Protein AF-A0A6F8Z0C2-F1 (afdb_monomer_lite)

Radius of gyration: 23.28 Å; chains: 1; bounding box: 58×33×54 Å

Organism: NCBI:txid624315

pLDDT: mean 73.95, std 16.49, range [41.66, 96.0]

InterPro domains:
  IPR007436 Protein of unknown function DUF485 [PF04341] (19-103)

Secondary structure (DSSP, 8-state):
--HHHHHHHHHHHHHHHTSHHHHHHHHHHHHHHHHHHHHHHHHHHHHHHHHHH-HHHHH-EEETTEEHHHHHHHHHHHHHHHHHHHHHHHHHHHHHHHHHHHHHHHHHTT-

Sequence (111 aa):
MGTGDAATASDQYAAVYDSAQFQDLQRRSNGFIIWASVVFYGWWFTGVALAAFAPGVFRQGIGGPFNVGMLFLFLSFALVAAISGLYMRYARTRLDPASERIRADLEGGLR

Foldseek 3Di:
DPPVVVVVVVVVVVVVCPDPVNVVLVVVVVVLVVVLVCVVVVLVVVVVCCVPPPVVQQVDAPDDPDGVVVVSVVVVVVSVVVSVVVVVVVCCVRVVVVVVVVVVVVVVVVD

Structure (mmCIF, N/CA/C/O backbone):
data_AF-A0A6F8Z0C2-F1
#
_entry.id   AF-A0A6F8Z0C2-F1
#
loop_
_atom_site.group_PDB
_atom_site.id
_atom_site.type_symbol
_atom_site.label_atom_id
_atom_site.label_alt_id
_atom_site.label_comp_id
_atom_site.label_asym_id
_atom_site.label_entity_id
_atom_site.label_seq_id
_atom_site.pdbx_PDB_ins_code
_atom_site.Cartn_x
_atom_site.Cartn_y
_atom_site.Cartn_z
_atom_site.occupancy
_atom_site.B_iso_or_equiv
_atom_site.auth_seq_id
_atom_site.auth_comp_id
_atom_site.auth_asym_id
_atom_site.auth_atom_id
_atom_site.pdbx_PDB_model_num
ATOM 1 N N . MET A 1 1 ? 36.257 22.722 -24.544 1.00 48.53 1 MET A N 1
ATOM 2 C CA . MET A 1 1 ? 36.293 21.391 -25.185 1.00 48.53 1 MET A CA 1
ATOM 3 C C . MET A 1 1 ? 35.724 20.393 -24.181 1.00 48.53 1 MET A C 1
ATOM 5 O O . MET A 1 1 ? 36.396 20.136 -23.197 1.00 48.53 1 MET A O 1
ATOM 9 N N . GLY A 1 2 ? 34.455 19.979 -24.320 1.00 52.12 2 GLY A N 1
ATOM 10 C CA . GLY A 1 2 ? 33.799 19.089 -23.338 1.00 52.12 2 GLY A CA 1
ATOM 11 C C . GLY A 1 2 ? 32.265 18.975 -23.416 1.00 52.12 2 GLY A C 1
ATOM 12 O O . GLY A 1 2 ? 31.703 18.058 -22.838 1.00 52.12 2 GLY A O 1
ATOM 13 N N . THR A 1 3 ? 31.570 19.857 -24.142 1.00 52.38 3 THR A N 1
ATOM 14 C CA . THR A 1 3 ? 30.094 19.826 -24.245 1.00 52.38 3 THR A CA 1
ATOM 15 C C . THR A 1 3 ? 29.562 18.990 -25.412 1.00 52.38 3 THR A C 1
ATOM 17 O O . THR A 1 3 ? 28.410 18.574 -25.372 1.00 52.38 3 THR A O 1
ATOM 20 N N . GLY A 1 4 ? 30.386 18.725 -26.434 1.00 54.72 4 GLY A N 1
ATOM 21 C CA . GLY A 1 4 ? 29.991 17.922 -27.596 1.00 54.72 4 GLY A CA 1
ATOM 22 C C . GLY A 1 4 ? 29.801 16.443 -27.261 1.00 54.72 4 GLY A C 1
ATOM 23 O O . GLY A 1 4 ? 28.812 15.864 -27.681 1.00 54.72 4 GLY A O 1
ATOM 24 N N . ASP A 1 5 ? 30.685 15.880 -26.432 1.00 57.53 5 ASP A N 1
ATOM 25 C CA . ASP A 1 5 ? 30.699 14.448 -26.097 1.00 57.53 5 ASP A CA 1
ATOM 26 C C . ASP A 1 5 ? 29.523 14.042 -25.190 1.00 57.53 5 ASP A C 1
ATOM 28 O O . ASP A 1 5 ? 28.932 12.978 -25.349 1.00 57.53 5 ASP A O 1
ATOM 32 N N . ALA A 1 6 ? 29.122 14.936 -24.276 1.00 55.88 6 ALA A N 1
ATOM 33 C CA . ALA A 1 6 ? 27.959 14.739 -23.411 1.00 55.88 6 ALA A CA 1
ATOM 34 C C . ALA A 1 6 ? 26.632 14.810 -24.183 1.00 55.88 6 ALA A C 1
ATOM 36 O O . ALA A 1 6 ? 25.711 14.068 -23.852 1.00 55.88 6 ALA A O 1
ATOM 37 N N . ALA A 1 7 ? 26.551 15.666 -25.210 1.00 57.38 7 ALA A N 1
ATOM 38 C CA . ALA A 1 7 ? 25.378 15.789 -26.074 1.00 57.38 7 ALA A CA 1
ATOM 39 C C . ALA A 1 7 ? 25.226 14.569 -27.002 1.00 57.38 7 ALA A C 1
ATOM 41 O O . ALA A 1 7 ? 24.143 13.996 -27.086 1.00 57.38 7 ALA A O 1
ATOM 42 N N . THR A 1 8 ? 26.316 14.090 -27.616 1.00 60.53 8 THR A N 1
ATOM 43 C CA . THR A 1 8 ? 26.300 12.828 -28.379 1.00 60.53 8 THR A CA 1
ATOM 44 C C . THR A 1 8 ? 26.025 11.622 -27.493 1.00 60.53 8 THR A C 1
ATOM 46 O O . THR A 1 8 ? 25.267 10.747 -27.899 1.00 60.53 8 THR A O 1
ATOM 49 N N . ALA A 1 9 ? 26.564 11.582 -26.270 1.00 60.50 9 ALA A N 1
ATOM 50 C CA . ALA A 1 9 ? 26.231 10.533 -25.315 1.00 60.50 9 ALA A CA 1
ATOM 51 C C . ALA A 1 9 ? 24.738 10.578 -24.958 1.00 60.50 9 ALA A C 1
ATOM 53 O O . ALA A 1 9 ? 24.076 9.547 -25.031 1.00 60.50 9 ALA A O 1
ATOM 54 N N . SER A 1 10 ? 24.174 11.747 -24.627 1.00 59.53 10 SER A N 1
ATOM 55 C CA . SER A 1 10 ? 22.744 11.877 -24.316 1.00 59.53 10 SER A CA 1
ATOM 56 C C . SER A 1 10 ? 21.837 11.517 -25.491 1.00 59.53 10 SER A C 1
ATOM 58 O O . SER A 1 10 ? 20.828 10.850 -25.277 1.00 59.53 10 SER A O 1
ATOM 60 N N . ASP A 1 11 ? 22.212 11.880 -26.718 1.00 59.69 11 ASP A N 1
ATOM 61 C CA . ASP A 1 11 ? 21.452 11.545 -27.927 1.00 59.69 11 ASP A CA 1
ATOM 62 C C . ASP A 1 11 ? 21.534 10.047 -28.254 1.00 59.69 11 ASP A C 1
ATOM 64 O O . ASP A 1 11 ? 20.542 9.433 -28.647 1.00 59.69 11 ASP A O 1
ATOM 68 N N . GLN A 1 12 ? 22.682 9.412 -28.012 1.00 59.31 12 GLN A N 1
ATOM 69 C CA . GLN A 1 12 ? 22.854 7.969 -28.174 1.00 59.31 12 GLN A CA 1
ATOM 70 C C . GLN A 1 12 ? 22.123 7.176 -27.074 1.00 59.31 12 GLN A C 1
ATOM 72 O O . GLN A 1 12 ? 21.512 6.145 -27.361 1.00 59.31 12 GLN A O 1
ATOM 77 N N . TYR A 1 13 ? 22.095 7.683 -25.836 1.00 54.66 13 TYR A N 1
ATOM 78 C CA . TYR A 1 13 ? 21.254 7.153 -24.756 1.00 54.66 13 TYR A CA 1
ATOM 79 C C . TYR A 1 13 ? 19.760 7.311 -25.070 1.00 54.66 13 TYR A C 1
ATOM 81 O O . TYR A 1 13 ? 18.992 6.382 -24.818 1.00 54.66 13 TYR A O 1
ATOM 89 N N . ALA A 1 14 ? 19.344 8.438 -25.655 1.00 56.56 14 ALA A N 1
ATOM 90 C CA . ALA A 1 14 ? 17.964 8.678 -26.074 1.00 56.56 14 ALA A CA 1
ATOM 91 C C . ALA A 1 14 ? 17.539 7.744 -27.221 1.00 56.56 14 ALA A C 1
ATOM 93 O O . ALA A 1 14 ? 16.459 7.162 -27.159 1.00 56.56 14 ALA A O 1
ATOM 94 N N . ALA A 1 15 ? 18.409 7.513 -28.210 1.00 56.97 15 ALA A N 1
ATOM 95 C CA . ALA A 1 15 ? 18.144 6.607 -29.330 1.00 56.97 15 ALA A CA 1
ATOM 96 C C . ALA A 1 15 ? 18.007 5.131 -28.901 1.00 56.97 15 ALA A C 1
ATOM 98 O O . ALA A 1 15 ? 17.227 4.380 -29.485 1.00 56.97 15 ALA A O 1
ATOM 99 N N . VAL A 1 16 ? 18.722 4.707 -27.853 1.00 54.84 16 VAL A N 1
ATOM 100 C CA . VAL A 1 16 ? 18.566 3.367 -27.256 1.00 54.84 16 VAL A CA 1
ATOM 101 C C . VAL A 1 16 ? 17.286 3.277 -26.411 1.00 54.84 16 VAL A C 1
ATOM 103 O O . VAL A 1 16 ? 16.598 2.252 -26.454 1.00 54.84 16 VAL A O 1
ATOM 106 N N . TYR A 1 17 ? 16.921 4.350 -25.698 1.00 49.59 17 TYR A N 1
ATOM 107 C CA . TYR A 1 17 ? 15.671 4.446 -24.929 1.00 49.59 17 TYR A CA 1
ATOM 108 C C . TYR A 1 17 ? 14.409 4.443 -25.805 1.00 49.59 17 TYR A C 1
ATOM 110 O O . TYR A 1 17 ? 13.374 3.935 -25.374 1.00 49.59 17 TYR A O 1
ATOM 118 N N . ASP A 1 18 ? 14.492 4.975 -27.027 1.00 50.81 18 ASP A N 1
ATOM 119 C CA . ASP A 1 18 ? 13.368 5.058 -27.971 1.00 50.81 18 ASP A CA 1
ATOM 120 C C . ASP A 1 18 ? 13.119 3.744 -28.741 1.00 50.81 18 ASP A C 1
ATOM 122 O O . ASP A 1 18 ? 12.138 3.589 -29.470 1.00 50.81 18 ASP A O 1
ATOM 126 N N . SER A 1 19 ? 13.978 2.738 -28.548 1.00 58.00 19 SER A N 1
ATOM 127 C CA . SER A 1 19 ? 13.777 1.418 -29.140 1.00 58.00 19 SER A CA 1
ATOM 128 C C . SER A 1 19 ? 12.537 0.723 -28.551 1.00 58.00 19 SER A C 1
ATOM 130 O O . SER A 1 19 ? 12.334 0.660 -27.335 1.00 58.00 19 SER A O 1
ATOM 132 N N . ALA A 1 20 ? 11.702 0.133 -29.414 1.00 53.56 20 ALA A N 1
ATOM 133 C CA . ALA A 1 20 ? 10.454 -0.536 -29.024 1.00 53.56 20 ALA A CA 1
ATOM 134 C C . ALA A 1 20 ? 10.638 -1.639 -27.953 1.00 53.56 20 ALA A C 1
ATOM 136 O O . ALA A 1 20 ? 9.714 -1.922 -27.191 1.00 53.56 20 ALA A O 1
ATOM 137 N N . GLN A 1 21 ? 11.839 -2.223 -27.841 1.00 55.31 21 GLN A N 1
ATOM 138 C CA . GLN A 1 21 ? 12.193 -3.168 -26.775 1.00 55.31 21 GLN A CA 1
ATOM 139 C C . GLN A 1 21 ? 12.292 -2.515 -25.387 1.00 55.31 21 GLN A C 1
ATOM 141 O O . GLN A 1 21 ? 11.916 -3.145 -24.396 1.00 55.31 21 GLN A O 1
ATOM 146 N N . PHE A 1 22 ? 12.767 -1.270 -25.290 1.00 53.53 22 PHE A N 1
ATOM 147 C CA . PHE A 1 22 ? 12.900 -0.555 -24.018 1.00 53.53 22 PHE A CA 1
ATOM 148 C C . PHE A 1 22 ? 11.539 -0.108 -23.478 1.00 53.53 22 PHE A C 1
ATOM 150 O O . PHE A 1 22 ? 11.270 -0.263 -22.286 1.00 53.53 22 PHE A O 1
ATOM 157 N N . GLN A 1 23 ? 10.631 0.337 -24.351 1.00 57.28 23 GLN A N 1
ATOM 158 C CA . GLN A 1 23 ? 9.266 0.698 -23.954 1.00 57.28 23 GLN A CA 1
ATOM 159 C C . GLN A 1 23 ? 8.443 -0.507 -23.476 1.00 57.28 23 GLN A C 1
ATOM 161 O O . GLN A 1 23 ? 7.655 -0.381 -22.535 1.00 57.28 23 GLN A O 1
ATOM 166 N N . ASP A 1 24 ? 8.636 -1.689 -24.066 1.00 58.03 24 ASP A N 1
ATOM 167 C CA . ASP A 1 24 ? 7.937 -2.915 -23.653 1.00 58.03 24 ASP A CA 1
ATOM 168 C C . ASP A 1 24 ? 8.475 -3.459 -22.314 1.00 58.03 24 ASP A C 1
ATOM 170 O O . ASP A 1 24 ? 7.743 -3.995 -21.468 1.00 58.03 24 ASP A O 1
ATOM 174 N N . LEU A 1 25 ? 9.765 -3.216 -22.053 1.00 58.25 25 LEU A N 1
ATOM 175 C CA . LEU A 1 25 ? 10.354 -3.382 -20.733 1.00 58.25 25 LEU A CA 1
ATOM 1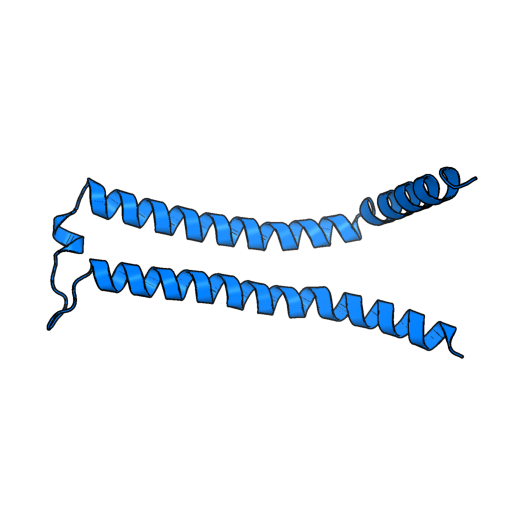76 C C . LEU A 1 25 ? 9.710 -2.370 -19.763 1.00 58.25 25 LEU A C 1
ATOM 178 O O . LEU A 1 25 ? 9.082 -2.761 -18.780 1.00 58.25 25 LEU A O 1
ATOM 182 N N . GLN A 1 26 ? 9.737 -1.078 -20.053 1.00 62.91 26 GLN A N 1
ATOM 183 C CA . GLN A 1 26 ? 9.231 -0.048 -19.146 1.00 62.91 26 GLN A CA 1
ATOM 184 C C . GLN A 1 26 ? 7.729 -0.182 -18.842 1.00 62.91 26 GLN A C 1
ATOM 186 O O . GLN A 1 26 ? 7.330 -0.031 -17.690 1.00 62.91 26 GLN A O 1
ATOM 191 N N . ARG A 1 27 ? 6.894 -0.589 -19.808 1.00 61.00 27 ARG A N 1
ATOM 192 C CA . ARG A 1 27 ? 5.459 -0.869 -19.597 1.00 61.00 27 ARG A CA 1
ATOM 193 C C . ARG A 1 27 ? 5.209 -1.988 -18.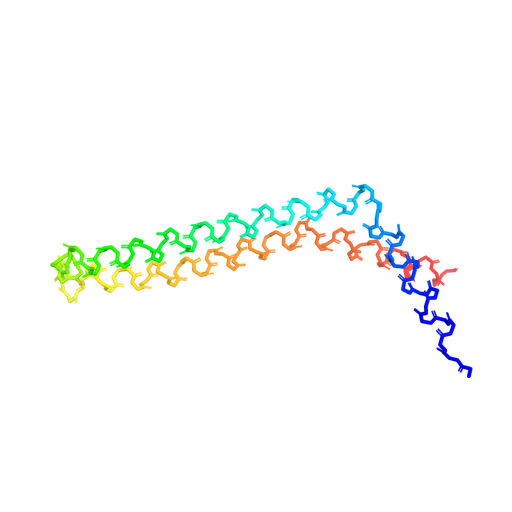593 1.00 61.00 27 ARG A C 1
ATOM 195 O O . ARG A 1 27 ? 4.373 -1.840 -17.704 1.00 61.00 27 ARG A O 1
ATOM 202 N N . ARG A 1 28 ? 5.956 -3.088 -18.688 1.00 63.53 28 ARG A N 1
ATOM 203 C CA . ARG A 1 28 ? 5.866 -4.193 -17.718 1.00 63.53 28 ARG A CA 1
ATOM 204 C C . ARG A 1 28 ? 6.391 -3.792 -16.330 1.00 63.53 28 ARG A C 1
ATOM 206 O O . ARG A 1 28 ? 5.848 -4.262 -15.336 1.00 63.53 28 ARG A O 1
ATOM 213 N N . SER A 1 29 ? 7.367 -2.882 -16.255 1.00 65.81 29 SER A N 1
ATOM 214 C CA . SER A 1 29 ? 7.855 -2.298 -14.989 1.00 65.81 29 SER A CA 1
ATOM 215 C C . SER A 1 29 ? 6.838 -1.376 -14.344 1.00 65.81 29 SER A C 1
ATOM 217 O O . SER A 1 29 ? 6.578 -1.471 -13.147 1.00 65.81 29 SER A O 1
ATOM 219 N N . ASN A 1 30 ? 6.210 -0.527 -15.146 1.00 71.38 30 ASN A N 1
ATOM 220 C CA . ASN A 1 30 ? 5.204 0.407 -14.670 1.00 71.38 30 ASN A CA 1
ATOM 221 C C . ASN A 1 30 ? 3.932 -0.326 -14.235 1.00 71.38 30 ASN A C 1
ATOM 223 O O . ASN A 1 30 ? 3.291 0.110 -13.286 1.00 71.38 30 ASN A O 1
ATOM 227 N N . GLY A 1 31 ? 3.608 -1.475 -14.839 1.00 76.00 31 GLY A N 1
ATOM 228 C CA . GLY A 1 31 ? 2.513 -2.335 -14.383 1.00 76.00 31 GLY A CA 1
ATOM 229 C C . GLY A 1 31 ? 2.672 -2.788 -12.927 1.00 76.00 31 GLY A C 1
ATOM 230 O O . GLY A 1 31 ? 1.706 -2.748 -12.169 1.00 76.00 31 GLY A O 1
ATOM 231 N N . PHE A 1 32 ? 3.892 -3.137 -12.505 1.00 76.62 32 PHE A N 1
ATOM 232 C CA . PHE A 1 32 ? 4.175 -3.483 -11.109 1.00 76.62 32 PHE A CA 1
ATOM 233 C C . PHE A 1 32 ? 3.946 -2.297 -10.166 1.00 76.62 32 PHE A C 1
ATOM 235 O O . PHE A 1 32 ? 3.286 -2.438 -9.139 1.00 76.62 32 PHE A O 1
ATOM 242 N N . ILE A 1 33 ? 4.465 -1.123 -10.531 1.00 80.44 33 ILE A N 1
ATOM 243 C CA . ILE A 1 33 ? 4.340 0.093 -9.719 1.00 80.44 33 ILE A CA 1
ATOM 244 C C . ILE A 1 33 ? 2.872 0.511 -9.612 1.00 80.44 33 ILE A C 1
ATOM 246 O O . ILE A 1 33 ? 2.405 0.827 -8.524 1.00 80.44 33 ILE A O 1
ATOM 250 N N . ILE A 1 34 ? 2.122 0.464 -10.715 1.00 83.19 34 ILE A N 1
ATOM 251 C CA . ILE A 1 34 ? 0.685 0.761 -10.727 1.00 83.19 34 ILE A CA 1
ATOM 252 C C . ILE A 1 34 ? -0.063 -0.223 -9.828 1.00 83.19 34 ILE A C 1
ATOM 254 O O . ILE A 1 34 ? -0.880 0.204 -9.016 1.00 83.19 34 ILE A O 1
ATOM 258 N N . TRP A 1 35 ? 0.240 -1.521 -9.909 1.00 86.56 35 TRP A N 1
ATOM 259 C CA . TRP A 1 35 ? -0.379 -2.521 -9.042 1.00 86.56 35 TRP A CA 1
ATOM 260 C C . TRP A 1 35 ? -0.066 -2.270 -7.559 1.00 86.56 35 TRP A C 1
ATOM 262 O O . TRP A 1 35 ? -0.983 -2.232 -6.740 1.00 86.56 35 TRP A O 1
ATOM 272 N N . ALA A 1 36 ? 1.200 -2.015 -7.214 1.00 86.69 36 ALA A N 1
ATOM 273 C CA . ALA A 1 36 ? 1.612 -1.701 -5.846 1.00 86.69 36 ALA A CA 1
ATOM 274 C C . ALA A 1 36 ? 0.928 -0.429 -5.319 1.00 86.69 36 ALA A C 1
ATOM 276 O O . ALA A 1 36 ? 0.451 -0.415 -4.186 1.00 86.69 36 ALA A O 1
ATOM 277 N N . SER A 1 37 ? 0.812 0.605 -6.155 1.00 88.62 37 SER A N 1
ATOM 278 C CA . SER A 1 37 ? 0.086 1.836 -5.836 1.00 88.62 37 SER A CA 1
ATOM 279 C C . SER A 1 37 ? -1.398 1.575 -5.590 1.00 88.62 37 SER A C 1
ATOM 281 O O . SER A 1 37 ? -1.934 2.053 -4.597 1.00 88.62 37 SER A O 1
ATOM 283 N N . VAL A 1 38 ? -2.071 0.791 -6.438 1.00 92.88 38 VAL A N 1
ATOM 284 C CA . VAL A 1 38 ? -3.493 0.445 -6.254 1.00 92.88 38 VAL A CA 1
ATOM 285 C C . VAL A 1 38 ? -3.709 -0.288 -4.934 1.00 92.88 38 VAL A C 1
ATOM 287 O O . VAL A 1 38 ? -4.629 0.052 -4.193 1.00 92.88 38 VAL A O 1
ATOM 290 N N . VAL A 1 39 ? -2.846 -1.251 -4.604 1.00 92.00 39 VAL A N 1
ATOM 291 C CA . VAL A 1 39 ? -2.916 -1.967 -3.326 1.00 92.00 39 VAL A CA 1
ATOM 292 C C . VAL A 1 39 ? -2.670 -1.018 -2.151 1.00 92.00 39 VAL A C 1
ATOM 294 O O . VAL A 1 39 ? -3.434 -1.034 -1.189 1.00 92.00 39 VAL A O 1
ATOM 297 N N . PHE A 1 40 ? -1.647 -0.163 -2.232 1.00 90.75 40 PHE A N 1
ATOM 298 C CA . PHE A 1 40 ? -1.323 0.810 -1.189 1.00 90.75 40 PHE A CA 1
ATOM 299 C C . PHE A 1 40 ? -2.473 1.791 -0.943 1.00 90.75 40 PHE A C 1
ATOM 301 O O . PHE A 1 40 ? -2.917 1.947 0.194 1.00 90.75 40 PHE A O 1
ATOM 308 N N . TYR A 1 41 ? -2.994 2.416 -2.000 1.00 94.75 41 TYR A N 1
ATOM 309 C CA . TYR A 1 41 ? -4.114 3.344 -1.887 1.00 94.75 41 TYR A CA 1
ATOM 310 C C . TYR A 1 41 ? -5.384 2.633 -1.427 1.00 94.75 41 TYR A C 1
ATOM 312 O O . TYR A 1 41 ? -6.063 3.142 -0.542 1.00 94.75 41 TYR A O 1
ATOM 320 N N . GLY A 1 42 ? -5.685 1.441 -1.948 1.00 95.88 42 GLY A N 1
ATOM 321 C CA . GLY A 1 42 ? -6.827 0.642 -1.501 1.00 95.88 42 GLY A CA 1
ATOM 322 C C . GLY A 1 42 ? -6.756 0.321 -0.006 1.00 95.88 42 GLY A C 1
ATOM 323 O O . GLY A 1 42 ? -7.737 0.507 0.716 1.00 95.88 42 GLY A O 1
ATOM 324 N N . TRP A 1 43 ? -5.580 -0.077 0.484 1.00 94.56 43 TRP A N 1
ATOM 325 C CA . TRP A 1 43 ? -5.337 -0.314 1.907 1.00 94.56 43 TRP A CA 1
ATOM 326 C C . TRP A 1 43 ? -5.487 0.962 2.742 1.00 94.56 43 TRP A C 1
ATOM 328 O O . TRP A 1 43 ? -6.165 0.961 3.771 1.00 94.56 43 TRP A O 1
ATOM 338 N N . TRP A 1 44 ? -4.911 2.071 2.277 1.00 92.94 44 TRP A N 1
ATOM 339 C CA . TRP A 1 44 ? -4.996 3.366 2.949 1.00 92.94 44 TRP A CA 1
ATOM 340 C C . TRP A 1 44 ? -6.443 3.858 3.064 1.00 92.94 44 TRP A C 1
ATOM 342 O O . TRP A 1 44 ? -6.897 4.177 4.163 1.00 92.94 44 TRP A O 1
ATOM 352 N N . PHE A 1 45 ? -7.199 3.841 1.962 1.00 96.00 45 PHE A N 1
ATOM 353 C CA . PHE A 1 45 ? -8.615 4.212 1.956 1.00 96.00 45 PHE A CA 1
ATOM 354 C C . PHE A 1 45 ? -9.447 3.294 2.846 1.00 96.00 45 PHE A C 1
ATOM 356 O O . PHE A 1 45 ? -10.333 3.779 3.544 1.00 96.00 45 PHE A O 1
ATOM 363 N N . THR A 1 46 ? -9.142 1.995 2.874 1.00 94.44 46 THR A N 1
ATOM 364 C CA . THR A 1 46 ? -9.793 1.047 3.788 1.00 94.44 46 THR A CA 1
ATOM 365 C C . THR A 1 46 ? -9.584 1.471 5.241 1.00 94.44 46 THR A C 1
ATOM 367 O O . THR A 1 46 ? -10.551 1.558 5.997 1.00 94.44 46 THR A O 1
ATOM 370 N N . GLY A 1 47 ? -8.351 1.817 5.622 1.00 91.62 47 GLY A N 1
ATOM 371 C CA . GLY A 1 47 ? -8.035 2.322 6.960 1.00 91.62 47 GLY A CA 1
ATOM 372 C C . GLY A 1 47 ? -8.766 3.623 7.301 1.00 91.62 47 GLY A C 1
ATOM 373 O O . GLY A 1 47 ? -9.359 3.729 8.374 1.00 91.62 47 GLY A O 1
ATOM 374 N N . VAL A 1 48 ? -8.784 4.590 6.378 1.00 93.75 48 VAL A N 1
ATOM 375 C CA . VAL A 1 48 ? -9.500 5.867 6.552 1.00 93.75 48 VAL A CA 1
ATOM 376 C C . VAL A 1 48 ? -11.006 5.647 6.685 1.00 93.75 48 VAL A C 1
ATOM 378 O O . VAL A 1 48 ? -11.628 6.211 7.582 1.00 93.75 48 VAL A O 1
ATOM 381 N N . ALA A 1 49 ? -11.598 4.803 5.841 1.00 93.88 49 ALA A N 1
ATOM 382 C CA . ALA A 1 49 ? -13.021 4.495 5.887 1.00 93.88 49 ALA A CA 1
ATOM 383 C C . ALA A 1 49 ? -13.403 3.797 7.201 1.00 93.88 49 ALA A C 1
ATOM 385 O O . ALA A 1 49 ? -14.372 4.191 7.848 1.00 93.88 49 ALA A O 1
ATOM 386 N N . LEU A 1 50 ? -12.613 2.817 7.646 1.00 91.44 50 LEU A N 1
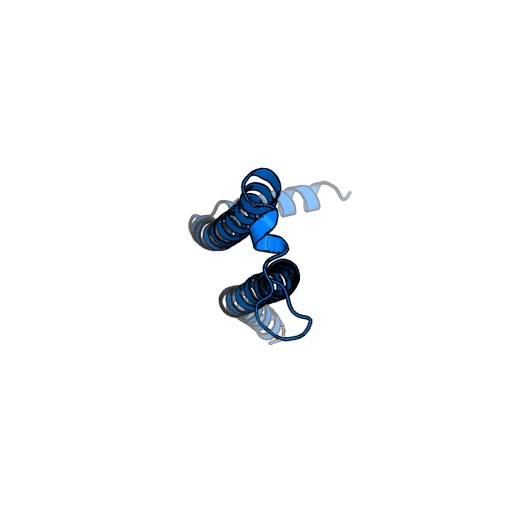ATOM 387 C CA . LEU A 1 50 ? -12.800 2.174 8.949 1.00 91.44 50 LEU A CA 1
ATOM 388 C C . LEU A 1 50 ? -12.688 3.183 10.096 1.00 91.44 50 LEU A C 1
ATOM 390 O O . LEU A 1 50 ? -13.506 3.153 11.010 1.00 91.44 50 LEU A O 1
ATOM 394 N N . ALA A 1 51 ? -11.729 4.109 10.044 1.00 88.81 51 ALA A N 1
ATOM 395 C CA . ALA A 1 51 ? -11.548 5.118 11.086 1.00 88.81 51 ALA A CA 1
ATOM 396 C C . ALA A 1 51 ? -12.714 6.115 11.140 1.00 88.81 51 ALA A C 1
ATOM 398 O O . ALA A 1 51 ? -13.176 6.457 12.228 1.00 88.81 51 ALA A O 1
ATOM 399 N N . ALA A 1 52 ? -13.189 6.568 9.978 1.00 91.94 52 ALA A N 1
ATOM 400 C CA . ALA A 1 52 ? -14.215 7.599 9.869 1.00 91.94 52 ALA A CA 1
ATOM 401 C C . ALA A 1 52 ? -15.631 7.055 10.105 1.00 91.94 52 ALA A C 1
ATOM 403 O O . ALA A 1 52 ? -16.408 7.657 10.842 1.00 91.94 52 ALA A O 1
ATOM 404 N N . PHE A 1 53 ? -15.970 5.918 9.493 1.00 90.81 53 PHE A N 1
ATOM 405 C CA . PHE A 1 53 ? -17.333 5.381 9.501 1.00 90.81 53 PHE A CA 1
ATOM 406 C C . PHE A 1 53 ? -17.548 4.297 10.558 1.00 90.81 53 PHE A C 1
ATOM 408 O O . PHE A 1 53 ? -18.673 4.101 11.012 1.00 90.81 53 PHE A O 1
ATOM 415 N N . ALA A 1 54 ? -16.491 3.594 10.973 1.00 90.62 54 ALA A N 1
ATOM 416 C CA . ALA A 1 54 ? -16.594 2.463 11.889 1.00 90.62 54 ALA A CA 1
ATOM 417 C C . ALA A 1 54 ? -15.510 2.474 12.987 1.00 90.62 54 ALA A C 1
ATOM 419 O O . ALA A 1 54 ? -14.851 1.456 13.215 1.00 90.62 54 ALA A O 1
ATOM 420 N N . PRO A 1 55 ? -15.344 3.570 13.758 1.00 84.25 55 PRO A N 1
ATOM 421 C CA . PRO A 1 55 ? -14.309 3.658 14.794 1.00 84.25 55 PRO A CA 1
ATOM 422 C C . PRO A 1 55 ? -14.481 2.624 15.922 1.00 84.25 55 PRO A C 1
ATOM 424 O O . PRO A 1 55 ? -13.571 2.421 16.728 1.00 84.25 55 PRO A O 1
ATOM 427 N N . GLY A 1 56 ? -15.654 1.988 16.020 1.00 86.38 56 GLY A N 1
ATOM 428 C CA . GLY A 1 56 ? -15.896 0.845 16.900 1.00 86.38 56 GLY A CA 1
ATOM 429 C C . GLY A 1 56 ? -15.164 -0.424 16.456 1.00 86.38 56 GLY A C 1
ATOM 430 O O . GLY A 1 56 ? -14.700 -1.169 17.312 1.00 86.38 56 GLY A O 1
ATOM 431 N N . VAL A 1 57 ? -14.971 -0.629 15.147 1.00 85.56 57 VAL A N 1
ATOM 432 C CA . VAL A 1 57 ? -14.261 -1.797 14.600 1.00 85.56 57 VAL A CA 1
ATOM 433 C C . VAL A 1 57 ? -12.806 -1.782 15.041 1.00 85.56 57 VAL A C 1
ATOM 435 O O . VAL A 1 57 ? -12.332 -2.778 15.566 1.00 85.56 57 VAL A O 1
ATOM 438 N N . PHE A 1 58 ? -12.110 -0.645 14.951 1.00 85.00 58 PHE A N 1
ATOM 439 C CA . PHE A 1 58 ? -10.724 -0.557 15.426 1.00 85.00 58 PHE A CA 1
ATOM 440 C C . PHE A 1 58 ? -10.563 -0.831 16.925 1.00 85.00 58 PHE A C 1
ATOM 442 O O . PHE A 1 58 ? -9.521 -1.331 17.352 1.00 85.00 58 PHE A O 1
ATOM 449 N N . ARG A 1 59 ? -11.599 -0.537 17.716 1.00 84.62 59 ARG A N 1
ATOM 450 C CA . ARG A 1 59 ? -11.643 -0.805 19.158 1.00 84.62 59 ARG A CA 1
ATOM 451 C C . ARG A 1 59 ? -12.114 -2.214 19.500 1.00 84.62 59 ARG A C 1
ATOM 453 O O . ARG A 1 59 ? -11.985 -2.615 20.654 1.00 84.62 59 ARG A O 1
ATOM 460 N N . GLN A 1 60 ? -12.636 -2.964 18.533 1.00 89.62 60 GLN A N 1
ATOM 461 C CA . GLN A 1 60 ? -13.092 -4.325 18.756 1.00 89.62 60 GLN A CA 1
ATOM 462 C C . GLN A 1 60 ? -11.901 -5.203 19.145 1.00 89.62 60 GLN A C 1
ATOM 464 O O . GLN A 1 60 ? -10.921 -5.324 18.406 1.00 89.62 60 GLN A O 1
ATOM 469 N N . GLY A 1 61 ? -11.989 -5.799 20.333 1.00 87.88 61 GLY A N 1
ATOM 470 C CA . GLY A 1 61 ? -11.031 -6.794 20.792 1.00 87.88 61 GLY A CA 1
ATOM 471 C C . GLY A 1 61 ? -11.185 -8.086 19.992 1.00 87.88 61 GLY A C 1
ATOM 472 O O . GLY A 1 61 ? -12.305 -8.529 19.743 1.00 87.88 61 GLY A O 1
ATOM 473 N N . ILE A 1 62 ? -10.064 -8.688 19.601 1.00 86.50 62 ILE A N 1
ATOM 474 C CA . ILE A 1 62 ? -10.019 -9.966 18.864 1.00 86.50 62 ILE A CA 1
ATOM 475 C C . ILE A 1 62 ? -9.545 -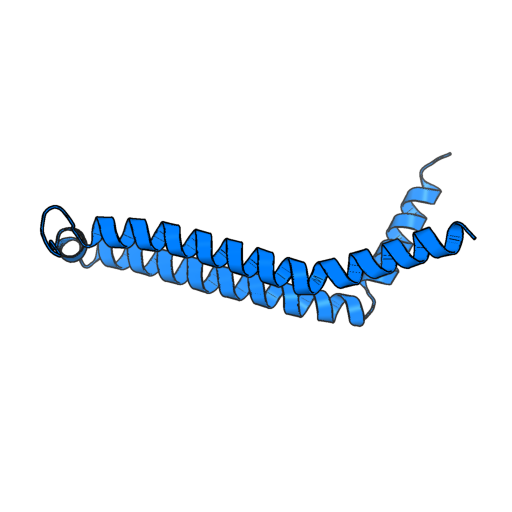11.128 19.753 1.00 86.50 62 ILE A C 1
ATOM 477 O O . ILE A 1 62 ? -9.561 -12.278 19.327 1.00 86.50 62 ILE A O 1
ATOM 481 N N . GLY A 1 63 ? -9.150 -10.833 20.996 1.00 85.38 63 GLY A N 1
ATOM 482 C CA . GLY A 1 63 ? -8.723 -11.806 22.000 1.00 85.38 63 GLY A CA 1
ATOM 483 C C . GLY A 1 63 ? -7.525 -11.295 22.800 1.00 85.38 63 GLY A C 1
ATOM 484 O O . GLY A 1 63 ? -6.568 -10.766 22.234 1.00 85.38 63 GLY A O 1
ATOM 485 N N . GLY A 1 64 ? -7.571 -11.436 24.127 1.00 82.94 64 GLY A N 1
ATOM 486 C CA . GLY A 1 64 ? -6.538 -10.888 25.011 1.00 82.94 64 GLY A CA 1
ATOM 487 C C . GLY A 1 64 ? -6.410 -9.358 24.874 1.00 82.94 64 GLY A C 1
ATOM 488 O O . GLY A 1 64 ? -7.431 -8.679 24.765 1.00 82.94 64 GLY A O 1
ATOM 489 N N . PRO A 1 65 ? -5.188 -8.792 24.867 1.00 86.12 65 PRO A N 1
ATOM 490 C CA . PRO A 1 65 ? -4.969 -7.349 24.724 1.00 86.12 65 PRO A CA 1
ATOM 491 C C . PRO A 1 65 ? -5.049 -6.845 23.270 1.00 86.12 65 PRO A C 1
ATOM 493 O O . PRO A 1 65 ? -4.834 -5.658 23.025 1.00 86.12 65 PRO A O 1
ATOM 496 N N . PHE A 1 66 ? -5.321 -7.719 22.294 1.00 89.81 66 PHE A N 1
ATOM 497 C CA . PHE A 1 66 ? -5.285 -7.365 20.877 1.00 89.81 66 PHE A CA 1
ATOM 498 C C . PHE A 1 66 ? -6.627 -6.825 20.382 1.00 89.81 66 PHE A C 1
ATOM 500 O O . PHE A 1 66 ? -7.691 -7.388 20.657 1.00 89.81 66 PHE A O 1
ATOM 507 N N . ASN A 1 67 ? -6.566 -5.761 19.584 1.00 91.81 67 ASN A N 1
ATOM 508 C CA . ASN A 1 67 ? -7.710 -5.184 18.882 1.00 91.81 67 ASN A CA 1
ATOM 509 C C . ASN A 1 67 ? -7.460 -5.121 17.370 1.00 91.81 67 ASN A C 1
ATOM 511 O O . ASN A 1 67 ? -6.332 -5.288 16.895 1.00 91.81 67 ASN A O 1
ATOM 515 N N . VAL A 1 68 ? -8.520 -4.875 16.603 1.00 90.12 68 VAL A N 1
ATOM 516 C CA . VAL A 1 68 ? -8.440 -4.792 15.136 1.00 90.12 68 VAL A CA 1
ATOM 517 C C . VAL A 1 68 ? -7.509 -3.662 14.677 1.00 90.12 68 VAL A C 1
ATOM 519 O O . VAL A 1 68 ? -6.852 -3.808 13.651 1.00 90.12 68 VAL A O 1
ATOM 522 N N . GLY A 1 69 ? -7.381 -2.568 15.437 1.00 89.19 69 GLY A N 1
ATOM 523 C CA . GLY A 1 69 ? -6.409 -1.499 15.157 1.00 89.19 69 GLY A CA 1
ATOM 524 C C . GLY A 1 69 ? -4.966 -1.984 15.150 1.00 89.19 69 GLY A C 1
ATOM 525 O O . GLY A 1 69 ? -4.222 -1.700 14.212 1.00 89.19 69 GLY A O 1
ATOM 526 N N . MET A 1 70 ? -4.584 -2.782 16.144 1.00 91.12 70 MET A N 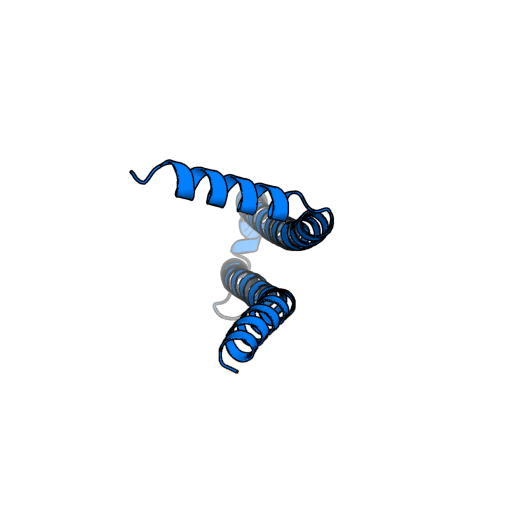1
ATOM 527 C CA . MET A 1 70 ? -3.269 -3.415 16.186 1.00 91.12 70 MET A CA 1
ATOM 528 C C . MET A 1 70 ? -3.088 -4.384 15.021 1.00 91.12 70 MET A C 1
ATOM 530 O O . MET A 1 70 ? -2.049 -4.358 14.367 1.00 91.12 70 MET A O 1
ATOM 534 N N . LEU A 1 71 ? -4.101 -5.198 14.708 1.00 92.56 71 LEU A N 1
ATOM 535 C CA . LEU A 1 71 ? -4.040 -6.105 13.561 1.00 92.56 71 LEU A CA 1
ATOM 536 C C . LEU A 1 71 ? -3.836 -5.344 12.243 1.00 92.56 71 LEU A C 1
ATOM 538 O O . LEU A 1 71 ? -3.008 -5.742 11.427 1.00 92.56 71 LEU A O 1
ATOM 542 N N . PHE A 1 72 ? -4.534 -4.226 12.054 1.00 93.19 72 PHE A N 1
ATOM 543 C CA . PHE A 1 72 ? -4.373 -3.361 10.889 1.00 93.19 72 PHE A CA 1
ATOM 544 C C . PHE A 1 72 ? -2.958 -2.773 10.801 1.00 93.19 72 PHE A C 1
ATOM 546 O O . PHE A 1 72 ? -2.385 -2.693 9.713 1.00 93.19 72 PHE A O 1
ATOM 553 N N . LEU A 1 73 ? -2.352 -2.425 11.940 1.00 90.69 73 LEU A N 1
ATOM 554 C CA . LEU A 1 73 ? -0.960 -1.983 12.001 1.00 90.69 73 LEU A CA 1
ATOM 555 C C . LEU A 1 73 ? -0.000 -3.096 11.545 1.00 90.69 73 LEU A C 1
ATOM 557 O O . LEU A 1 73 ? 0.844 -2.866 10.681 1.00 90.69 73 LEU A O 1
ATOM 561 N N . PHE A 1 74 ? -0.159 -4.318 12.061 1.00 94.75 74 PHE A N 1
ATOM 562 C CA . PHE A 1 74 ? 0.659 -5.465 11.649 1.00 94.75 74 PHE A CA 1
ATOM 563 C C . PHE A 1 74 ? 0.477 -5.812 10.169 1.00 94.75 74 PHE A C 1
ATOM 565 O O . PHE A 1 74 ? 1.460 -6.056 9.470 1.00 94.75 74 PHE A O 1
ATOM 572 N N . LEU A 1 75 ? -0.758 -5.773 9.667 1.00 94.06 75 LEU A N 1
ATOM 573 C CA . LEU A 1 75 ? -1.048 -5.943 8.244 1.00 94.06 75 LEU A CA 1
ATOM 574 C C . LEU A 1 75 ? -0.397 -4.848 7.397 1.00 94.06 75 LEU A C 1
ATOM 576 O O . LEU A 1 75 ? 0.094 -5.145 6.316 1.00 94.06 75 LEU A O 1
ATOM 580 N N . SER A 1 76 ? -0.315 -3.614 7.897 1.00 93.19 76 SER A N 1
ATOM 581 C CA . SER A 1 76 ? 0.381 -2.525 7.202 1.00 93.19 76 SER A CA 1
ATOM 582 C C . SER A 1 76 ? 1.879 -2.815 7.058 1.00 93.19 76 SER A C 1
ATOM 584 O O . SER A 1 76 ? 2.438 -2.638 5.977 1.00 93.19 76 SER A O 1
ATOM 586 N N . PHE A 1 77 ? 2.531 -3.340 8.102 1.00 94.38 77 PHE A N 1
ATOM 587 C CA . PHE A 1 77 ? 3.925 -3.794 8.003 1.00 94.38 77 PHE A CA 1
ATOM 588 C C . PHE A 1 77 ? 4.082 -4.961 7.028 1.00 94.38 77 PHE A C 1
ATOM 590 O O . PHE A 1 77 ? 4.976 -4.940 6.180 1.00 94.38 77 PHE A O 1
ATOM 597 N N . ALA A 1 78 ? 3.197 -5.957 7.112 1.00 94.62 78 ALA A N 1
ATOM 598 C CA . ALA A 1 78 ? 3.190 -7.086 6.190 1.00 94.62 78 ALA A CA 1
ATOM 599 C C . ALA A 1 78 ? 2.994 -6.627 4.737 1.00 94.62 78 ALA A C 1
ATOM 601 O O . ALA A 1 78 ? 3.647 -7.154 3.841 1.00 94.62 78 ALA A O 1
ATOM 602 N N . LEU A 1 79 ? 2.164 -5.608 4.502 1.00 92.19 79 LEU A N 1
ATOM 603 C CA . LEU A 1 79 ? 1.933 -5.031 3.184 1.00 92.19 79 LEU A CA 1
ATOM 604 C C . LEU A 1 79 ? 3.203 -4.390 2.616 1.00 92.19 79 LEU A C 1
ATOM 606 O O . LEU A 1 79 ? 3.577 -4.672 1.480 1.00 92.19 79 LEU A O 1
ATOM 610 N N . VAL A 1 80 ? 3.902 -3.572 3.404 1.00 90.88 80 VAL A N 1
ATOM 611 C CA . VAL A 1 80 ? 5.171 -2.953 2.981 1.00 90.88 80 VAL A CA 1
ATOM 612 C C . VAL A 1 80 ? 6.234 -4.015 2.703 1.00 90.88 80 VAL A C 1
ATOM 614 O O . VAL A 1 80 ? 6.937 -3.938 1.690 1.00 90.88 80 VAL A O 1
ATOM 617 N N . ALA A 1 81 ? 6.329 -5.033 3.562 1.00 89.81 81 ALA A N 1
ATOM 618 C CA . ALA A 1 81 ? 7.237 -6.158 3.369 1.00 89.81 81 ALA A CA 1
ATOM 619 C C . ALA A 1 81 ? 6.897 -6.945 2.094 1.00 89.81 81 ALA A C 1
ATOM 621 O O . ALA A 1 81 ? 7.797 -7.283 1.326 1.00 89.81 81 ALA A O 1
ATOM 622 N N . ALA A 1 82 ? 5.610 -7.178 1.824 1.00 89.25 82 ALA A N 1
ATOM 623 C CA . ALA A 1 82 ? 5.144 -7.840 0.613 1.00 89.25 82 ALA A CA 1
ATOM 624 C C . ALA A 1 82 ? 5.495 -7.030 -0.640 1.00 89.25 82 ALA A C 1
ATOM 626 O O . ALA A 1 82 ? 6.067 -7.590 -1.571 1.00 89.25 82 ALA A O 1
ATOM 627 N N . ILE A 1 83 ? 5.238 -5.717 -0.653 1.00 85.88 83 ILE A N 1
ATOM 628 C CA . ILE A 1 83 ? 5.581 -4.835 -1.782 1.00 85.88 83 ILE A CA 1
ATOM 629 C C . ILE A 1 83 ? 7.099 -4.824 -2.015 1.00 85.88 83 ILE A C 1
ATOM 631 O O . ILE A 1 83 ? 7.546 -5.002 -3.148 1.00 85.88 83 ILE A O 1
ATOM 635 N N . SER A 1 84 ? 7.899 -4.692 -0.952 1.00 87.06 84 SER A N 1
ATOM 636 C CA . SER A 1 84 ? 9.367 -4.733 -1.040 1.00 87.06 84 SER A CA 1
ATOM 637 C C . SER A 1 84 ? 9.888 -6.083 -1.541 1.00 87.06 84 SER A C 1
ATOM 639 O O . SER A 1 84 ? 10.756 -6.131 -2.411 1.00 87.06 84 SER A O 1
ATOM 641 N N . GLY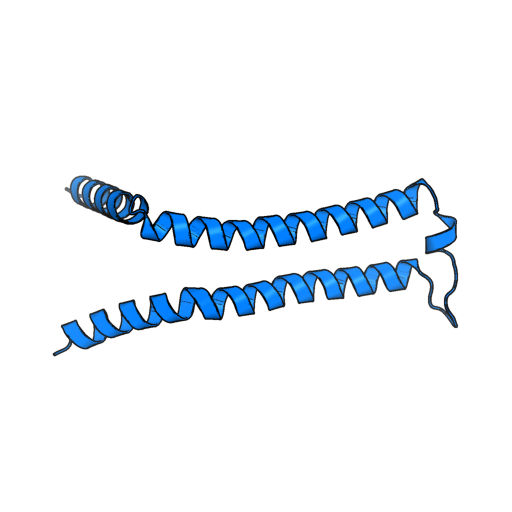 A 1 85 ? 9.351 -7.195 -1.036 1.00 83.56 85 GLY A N 1
ATOM 642 C CA . GLY A 1 85 ? 9.729 -8.538 -1.476 1.00 83.56 85 GLY A CA 1
ATOM 643 C C . GLY A 1 85 ? 9.351 -8.795 -2.935 1.00 83.56 85 GLY A C 1
ATOM 644 O O . GLY A 1 85 ? 10.141 -9.351 -3.701 1.00 83.56 85 GLY A O 1
ATOM 645 N N . LEU A 1 86 ? 8.175 -8.325 -3.351 1.00 81.81 86 LEU A N 1
ATOM 646 C CA . LEU A 1 86 ? 7.721 -8.411 -4.734 1.00 81.81 86 LEU A CA 1
ATOM 647 C C . LEU A 1 86 ? 8.599 -7.544 -5.653 1.00 81.81 86 LEU A C 1
ATOM 649 O O . LEU A 1 86 ? 8.937 -7.994 -6.746 1.00 81.81 86 LEU A O 1
ATOM 653 N N . TYR A 1 87 ? 9.067 -6.379 -5.183 1.00 78.19 87 TYR A N 1
ATOM 654 C CA . TYR A 1 87 ? 10.065 -5.568 -5.886 1.00 78.19 87 TYR A CA 1
ATOM 655 C C . TYR A 1 87 ? 11.400 -6.303 -6.020 1.00 78.19 87 TYR A C 1
ATOM 657 O O . TYR A 1 87 ? 11.934 -6.371 -7.119 1.00 78.19 87 TYR A O 1
ATOM 665 N N . MET A 1 88 ? 11.929 -6.915 -4.954 1.00 77.81 88 MET A N 1
ATOM 666 C CA . MET A 1 88 ? 13.174 -7.695 -5.037 1.00 77.81 88 MET A CA 1
ATOM 667 C C . MET A 1 88 ? 13.057 -8.867 -6.015 1.00 77.81 88 MET A C 1
ATOM 669 O O . MET A 1 88 ? 14.012 -9.176 -6.728 1.00 77.81 88 MET A O 1
ATOM 673 N N . ARG A 1 89 ? 11.892 -9.525 -6.060 1.00 73.56 89 ARG A N 1
ATOM 674 C CA . ARG A 1 89 ? 11.609 -10.588 -7.029 1.00 73.56 89 ARG A CA 1
ATOM 675 C C . ARG A 1 89 ? 11.566 -10.036 -8.452 1.00 73.56 89 ARG A C 1
ATOM 677 O O . ARG A 1 89 ? 12.205 -10.608 -9.329 1.00 73.56 89 ARG A O 1
ATOM 684 N N . TYR A 1 90 ? 10.863 -8.922 -8.659 1.00 69.75 90 TYR A N 1
ATOM 685 C CA . TYR A 1 90 ? 10.789 -8.236 -9.947 1.00 69.75 90 TYR A CA 1
ATOM 686 C C . TYR A 1 90 ? 12.178 -7.795 -10.429 1.00 69.75 90 TYR A C 1
ATOM 688 O O . TYR A 1 90 ? 12.550 -8.067 -11.572 1.00 69.75 90 TYR A O 1
ATOM 696 N N . ALA A 1 91 ? 12.965 -7.196 -9.533 1.00 68.31 91 ALA A N 1
ATOM 697 C CA . ALA A 1 91 ? 14.324 -6.740 -9.767 1.00 68.31 91 ALA A CA 1
ATOM 698 C C . ALA A 1 91 ? 15.236 -7.890 -10.204 1.00 68.31 91 ALA A C 1
ATOM 700 O O . ALA A 1 91 ? 15.869 -7.763 -11.241 1.00 68.31 91 ALA A O 1
ATOM 701 N N . ARG A 1 92 ? 15.237 -9.044 -9.523 1.00 63.12 92 ARG A N 1
ATOM 702 C CA . ARG A 1 92 ? 16.025 -10.214 -9.967 1.00 63.12 92 ARG A CA 1
ATOM 703 C C . ARG A 1 92 ? 15.632 -10.688 -11.362 1.00 63.12 92 ARG A C 1
ATOM 705 O O . ARG A 1 92 ? 16.480 -10.866 -12.219 1.00 63.12 92 ARG A O 1
ATOM 712 N N . THR A 1 93 ? 14.338 -10.786 -11.666 1.00 61.78 93 THR A N 1
ATOM 713 C CA . THR A 1 93 ? 13.896 -11.216 -13.009 1.00 61.78 93 THR A CA 1
ATOM 714 C C . THR A 1 93 ? 14.202 -10.226 -14.142 1.00 61.78 93 THR A C 1
ATOM 716 O O . THR A 1 93 ? 14.065 -10.588 -15.309 1.00 61.78 93 THR A O 1
ATOM 719 N N . ARG A 1 94 ? 14.567 -8.975 -13.831 1.00 59.56 94 ARG A N 1
ATOM 720 C CA . ARG A 1 94 ? 14.703 -7.874 -14.804 1.00 59.56 94 ARG A CA 1
ATOM 721 C C . ARG A 1 94 ? 16.091 -7.251 -14.871 1.00 59.56 94 ARG A C 1
ATOM 723 O O . ARG A 1 94 ? 16.515 -6.896 -15.964 1.00 59.56 94 ARG A O 1
ATOM 730 N N . LEU A 1 95 ? 16.766 -7.105 -13.734 1.00 53.84 95 LEU A N 1
ATOM 731 C CA . LEU A 1 95 ? 18.125 -6.582 -13.639 1.00 53.84 95 LEU A CA 1
ATOM 732 C C . LEU A 1 95 ? 19.176 -7.667 -13.877 1.00 53.84 95 LEU A C 1
ATOM 734 O O . LEU A 1 95 ? 20.155 -7.361 -14.549 1.00 53.84 95 LEU A O 1
ATOM 738 N N . ASP A 1 96 ? 18.955 -8.915 -13.447 1.00 54.69 96 ASP A N 1
ATOM 739 C CA . ASP A 1 96 ? 19.934 -9.991 -13.674 1.00 54.69 96 ASP A CA 1
ATOM 740 C C . ASP A 1 96 ? 20.269 -10.209 -15.173 1.00 54.69 96 ASP A C 1
ATOM 742 O O . ASP A 1 96 ? 21.454 -10.240 -15.512 1.00 54.69 96 ASP A O 1
ATOM 746 N N . PRO A 1 97 ? 19.308 -10.221 -16.129 1.00 53.66 97 PRO A N 1
ATOM 747 C CA . PRO A 1 97 ? 19.650 -10.322 -17.554 1.00 53.66 97 PRO A CA 1
ATOM 748 C C . PRO A 1 97 ? 20.344 -9.073 -18.132 1.00 53.66 97 PRO A C 1
ATOM 750 O O . PRO A 1 97 ? 20.976 -9.163 -19.185 1.00 53.66 97 PRO A O 1
ATOM 753 N N . ALA A 1 98 ? 20.242 -7.910 -17.479 1.00 54.25 98 ALA A N 1
ATOM 754 C CA . ALA A 1 98 ? 20.973 -6.705 -17.876 1.00 54.25 98 ALA A CA 1
ATOM 755 C C . ALA A 1 98 ? 22.423 -6.738 -17.365 1.00 54.25 98 ALA A C 1
ATOM 757 O O . ALA A 1 98 ? 23.338 -6.363 -18.099 1.00 54.25 98 ALA A O 1
ATOM 758 N N . SER A 1 99 ? 22.651 -7.249 -16.152 1.00 51.25 99 SER A N 1
ATOM 759 C CA . SER A 1 99 ? 23.998 -7.464 -15.618 1.00 51.25 99 SER A CA 1
ATOM 760 C C . SER A 1 99 ? 24.766 -8.557 -16.359 1.00 51.25 99 SER A C 1
ATOM 762 O O . SER A 1 99 ? 25.963 -8.386 -16.575 1.00 51.25 99 SER A O 1
ATOM 764 N N . GLU A 1 100 ? 24.105 -9.627 -16.816 1.00 54.69 100 GLU A N 1
ATOM 765 C CA . GLU A 1 100 ? 24.754 -10.683 -17.610 1.00 54.69 100 GLU A CA 1
ATOM 766 C C . GLU A 1 100 ? 25.303 -10.136 -18.942 1.00 54.69 100 GLU A C 1
ATOM 768 O O . GLU A 1 100 ? 26.401 -10.495 -19.358 1.00 54.69 100 GLU A O 1
ATOM 773 N N . ARG A 1 101 ? 24.572 -9.216 -19.592 1.00 57.06 101 ARG A N 1
ATOM 774 C CA . ARG A 1 101 ? 24.997 -8.584 -20.857 1.00 57.06 101 ARG A CA 1
ATOM 775 C C . ARG A 1 101 ? 26.166 -7.623 -20.672 1.00 57.06 101 ARG A C 1
ATOM 777 O O . ARG A 1 101 ? 27.116 -7.680 -21.441 1.00 57.06 101 ARG A O 1
ATOM 784 N N . ILE A 1 102 ? 26.129 -6.793 -19.628 1.00 58.44 102 ILE A N 1
ATOM 785 C CA . ILE A 1 102 ? 27.239 -5.882 -19.302 1.00 58.44 102 ILE A CA 1
ATOM 786 C C . ILE A 1 102 ? 28.499 -6.680 -18.942 1.00 58.44 102 ILE A C 1
ATOM 788 O O . ILE A 1 102 ? 29.601 -6.315 -19.341 1.00 58.44 102 ILE A O 1
ATOM 792 N N . ARG A 1 103 ? 28.341 -7.798 -18.225 1.00 56.16 103 ARG A N 1
ATOM 793 C CA . ARG A 1 103 ? 29.451 -8.680 -17.858 1.00 56.16 103 ARG A CA 1
ATOM 794 C C . ARG A 1 103 ? 30.044 -9.406 -19.069 1.00 56.16 103 ARG A C 1
ATOM 796 O O . ARG A 1 103 ? 31.262 -9.506 -19.153 1.00 56.16 103 ARG A O 1
ATOM 803 N N . ALA A 1 104 ? 29.216 -9.832 -20.023 1.00 59.81 104 ALA A N 1
ATOM 804 C CA . ALA A 1 104 ? 29.675 -10.439 -21.272 1.00 59.81 104 ALA A CA 1
ATOM 805 C C . ALA A 1 104 ? 30.442 -9.451 -22.175 1.00 59.81 104 ALA A C 1
ATOM 807 O O . ALA A 1 104 ? 31.472 -9.828 -22.730 1.00 59.81 104 ALA A O 1
ATOM 808 N N . ASP A 1 105 ? 30.005 -8.189 -22.274 1.00 59.91 105 ASP A N 1
ATOM 809 C CA . ASP A 1 105 ? 30.741 -7.147 -23.014 1.00 59.91 105 ASP A CA 1
ATOM 810 C C . ASP A 1 105 ? 32.079 -6.796 -22.337 1.00 59.91 105 ASP A C 1
ATOM 812 O O . ASP A 1 105 ? 33.097 -6.627 -23.010 1.00 59.91 105 ASP A O 1
ATOM 816 N N . LEU A 1 106 ? 32.113 -6.748 -20.999 1.00 58.78 106 LEU A N 1
ATOM 817 C CA . LEU A 1 106 ? 33.342 -6.523 -20.227 1.00 58.78 106 LEU A CA 1
ATOM 818 C C . LEU A 1 106 ? 34.340 -7.686 -20.344 1.00 58.78 106 LEU A C 1
ATOM 820 O O . LEU A 1 106 ? 35.538 -7.447 -20.477 1.00 58.78 106 LEU A O 1
ATOM 824 N N . GLU A 1 107 ? 33.875 -8.937 -20.316 1.00 58.16 107 GLU A N 1
ATOM 825 C CA . GLU A 1 107 ? 34.731 -10.124 -20.480 1.00 58.16 107 GLU A CA 1
ATOM 826 C C . GLU A 1 107 ? 35.159 -10.348 -21.944 1.00 58.16 107 GLU A C 1
ATOM 828 O O . GLU A 1 107 ? 36.227 -10.913 -22.187 1.00 58.16 107 GLU A O 1
ATOM 833 N N . GLY A 1 108 ? 34.369 -9.880 -22.918 1.00 57.94 108 GLY A N 1
ATOM 834 C CA . GLY A 1 108 ? 34.690 -9.921 -24.348 1.00 57.94 108 GLY A CA 1
ATOM 835 C C . GLY A 1 108 ? 35.725 -8.882 -24.785 1.00 57.94 108 GLY A C 1
ATOM 836 O O . GLY A 1 108 ? 36.527 -9.171 -25.665 1.00 57.94 108 GLY A O 1
ATOM 837 N N . GLY A 1 109 ? 35.759 -7.706 -24.148 1.00 52.91 109 GLY A N 1
ATOM 838 C CA . GLY A 1 109 ? 36.775 -6.671 -24.399 1.00 52.91 109 GLY A CA 1
ATOM 839 C C . GLY A 1 109 ? 38.132 -6.919 -23.724 1.00 52.91 109 GLY A C 1
ATOM 840 O O . GLY A 1 109 ? 39.092 -6.206 -24.005 1.00 52.91 109 GLY A O 1
ATOM 841 N N . LEU A 1 110 ? 38.217 -7.912 -22.832 1.00 53.25 110 LEU A N 1
ATOM 842 C CA . LEU A 1 110 ? 39.438 -8.317 -22.120 1.00 53.25 110 LEU A CA 1
ATOM 843 C C . LEU A 1 110 ? 40.169 -9.508 -22.775 1.00 53.25 110 LEU A C 1
ATOM 845 O O . LEU A 1 110 ? 41.115 -10.033 -22.182 1.00 53.25 110 LEU A O 1
ATOM 849 N N . ARG A 1 111 ? 39.748 -9.943 -23.970 1.00 41.66 111 ARG A N 1
ATOM 850 C CA . ARG A 1 111 ? 40.425 -10.974 -24.771 1.00 41.66 111 ARG A CA 1
ATOM 851 C C . ARG A 1 111 ? 41.028 -10.414 -26.048 1.00 41.66 111 ARG A C 1
ATOM 853 O O . ARG A 1 111 ? 40.341 -9.622 -26.724 1.00 41.66 111 ARG A O 1
#